Protein AF-A0A2N3DF83-F1 (afdb_monomer)

Sequence (96 aa):
MGSGQNIPIAGILLAAATFVAMLLTGVDPVIALAVAAVWVGSLLVAGGRPPEPPKAKVKPSVTIDSIRDLIENSSTPLLITERSTIAIANRAARKL

Structure (mmCIF, N/CA/C/O backbone):
data_AF-A0A2N3DF83-F1
#
_entry.id   AF-A0A2N3DF83-F1
#
loop_
_atom_site.group_PDB
_atom_site.id
_atom_site.type_symbol
_atom_site.label_atom_id
_atom_site.label_alt_id
_atom_site.label_comp_id
_atom_site.label_asym_id
_atom_site.label_entity_id
_atom_site.label_seq_id
_atom_site.pdbx_PDB_ins_code
_atom_site.Cartn_x
_atom_site.Cartn_y
_atom_site.Cartn_z
_atom_site.occupancy
_atom_site.B_iso_or_equiv
_atom_site.auth_seq_id
_atom_site.auth_comp_id
_atom_site.auth_asym_id
_atom_site.auth_atom_id
_atom_site.pdbx_PDB_model_num
ATOM 1 N N . MET A 1 1 ? 20.395 2.828 -0.909 1.00 40.00 1 MET A N 1
ATOM 2 C CA . MET A 1 1 ? 19.555 2.872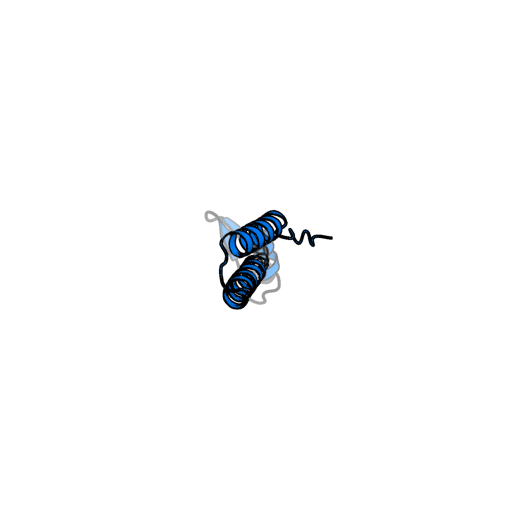 0.307 1.00 40.00 1 MET A CA 1
ATOM 3 C C . MET A 1 1 ? 18.255 3.569 -0.042 1.00 40.00 1 MET A C 1
ATOM 5 O O . MET A 1 1 ? 18.241 4.782 -0.155 1.00 40.00 1 MET A O 1
ATOM 9 N N . GLY A 1 2 ? 17.204 2.807 -0.331 1.00 46.91 2 GLY A N 1
ATOM 10 C CA . GLY A 1 2 ? 15.929 3.341 -0.813 1.00 46.91 2 GLY A CA 1
ATOM 11 C C . GLY A 1 2 ? 14.775 2.533 -0.244 1.00 46.91 2 GLY A C 1
ATOM 12 O O . GLY A 1 2 ? 14.037 1.903 -0.981 1.00 46.91 2 GLY A O 1
ATOM 13 N N . SER A 1 3 ? 14.667 2.494 1.079 1.00 49.06 3 SER A N 1
ATOM 14 C CA . SER A 1 3 ? 13.536 1.895 1.789 1.00 49.06 3 SER A CA 1
ATOM 15 C C . SER A 1 3 ? 12.852 2.985 2.604 1.00 49.06 3 SER A C 1
ATOM 17 O O . SER A 1 3 ? 12.789 2.938 3.828 1.00 49.06 3 SER A O 1
ATOM 19 N N . GLY A 1 4 ? 12.372 4.015 1.905 1.00 49.81 4 GLY A N 1
ATOM 20 C CA . GLY A 1 4 ? 11.382 4.939 2.445 1.00 49.81 4 GLY A CA 1
ATOM 21 C C . GLY A 1 4 ? 10.042 4.221 2.497 1.00 49.81 4 GLY A C 1
ATOM 22 O O . GLY A 1 4 ? 9.156 4.486 1.683 1.00 49.81 4 GLY A O 1
ATOM 23 N N . GLN A 1 5 ? 9.928 3.241 3.394 1.00 58.62 5 GLN A N 1
ATOM 24 C CA . GLN A 1 5 ? 8.648 2.678 3.781 1.00 58.62 5 GLN A CA 1
ATOM 25 C C . GLN A 1 5 ? 7.923 3.831 4.470 1.00 58.62 5 GLN A C 1
ATOM 27 O O . GLN A 1 5 ? 8.180 4.124 5.635 1.00 58.62 5 GLN A O 1
ATOM 32 N N . ASN A 1 6 ? 7.116 4.577 3.711 1.00 60.25 6 ASN A N 1
ATOM 33 C CA . ASN A 1 6 ? 6.255 5.610 4.268 1.00 60.25 6 ASN A CA 1
ATOM 34 C C . ASN A 1 6 ? 5.254 4.881 5.156 1.00 60.25 6 ASN A C 1
ATOM 36 O O . ASN A 1 6 ? 4.207 4.442 4.683 1.00 60.25 6 ASN A O 1
ATOM 40 N N . ILE A 1 7 ? 5.616 4.691 6.424 1.00 63.94 7 ILE A N 1
ATOM 41 C CA . ILE A 1 7 ? 4.699 4.196 7.439 1.00 63.94 7 ILE A CA 1
ATOM 42 C C . ILE A 1 7 ? 3.482 5.125 7.360 1.00 63.94 7 ILE A C 1
ATOM 44 O O . ILE A 1 7 ? 3.664 6.345 7.429 1.00 63.94 7 ILE A O 1
ATOM 48 N N . PRO A 1 8 ? 2.262 4.601 7.146 1.00 69.56 8 PRO A N 1
ATOM 49 C CA . PRO A 1 8 ? 1.074 5.424 6.962 1.00 69.56 8 PRO A CA 1
ATOM 50 C C . PRO A 1 8 ? 0.628 6.001 8.314 1.00 69.56 8 PRO A C 1
ATOM 52 O O . PRO A 1 8 ? -0.411 5.632 8.852 1.00 69.56 8 PRO A O 1
ATOM 55 N N . ILE A 1 9 ? 1.425 6.922 8.867 1.00 77.19 9 ILE A N 1
ATOM 56 C CA . ILE A 1 9 ? 1.234 7.563 10.177 1.00 77.19 9 ILE A CA 1
ATOM 57 C C . ILE A 1 9 ? -0.149 8.216 10.252 1.00 77.19 9 ILE A C 1
ATOM 59 O O . ILE A 1 9 ? -0.851 8.064 11.248 1.00 77.19 9 ILE A O 1
ATOM 63 N N . ALA A 1 10 ? -0.577 8.870 9.168 1.00 75.62 10 ALA A N 1
ATOM 64 C CA . ALA A 1 10 ? -1.912 9.453 9.061 1.00 75.62 10 ALA A CA 1
ATOM 65 C C . ALA A 1 10 ? -3.027 8.394 9.164 1.00 75.62 10 ALA A C 1
ATOM 67 O O . ALA A 1 10 ? -4.025 8.620 9.841 1.00 75.62 10 ALA A O 1
ATOM 68 N N . GLY A 1 11 ? -2.839 7.222 8.548 1.00 77.62 11 GLY A N 1
ATOM 69 C CA . GLY A 1 11 ? -3.796 6.115 8.625 1.00 77.62 11 GLY A CA 1
ATOM 70 C C . GLY A 1 11 ? -3.878 5.504 10.025 1.00 77.62 11 GLY A C 1
ATOM 71 O O . GL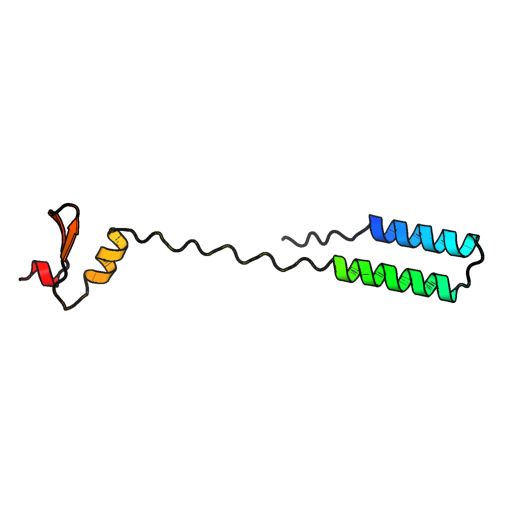Y A 1 11 ? -4.969 5.203 10.497 1.00 77.62 11 GLY A O 1
ATOM 72 N N . ILE A 1 12 ? -2.742 5.388 10.717 1.00 76.69 12 ILE A N 1
ATOM 73 C CA . ILE A 1 12 ? -2.679 4.873 12.094 1.00 76.69 12 ILE A CA 1
ATOM 74 C C . ILE A 1 12 ? -3.349 5.846 13.076 1.00 76.69 12 ILE A C 1
ATOM 76 O O . ILE A 1 12 ? -4.132 5.418 13.923 1.00 76.69 12 ILE A O 1
ATOM 80 N N . LEU A 1 13 ? -3.097 7.154 12.945 1.00 85.38 13 LEU A N 1
ATOM 81 C CA . LEU A 1 13 ? -3.754 8.184 13.760 1.00 85.38 13 LEU A CA 1
ATOM 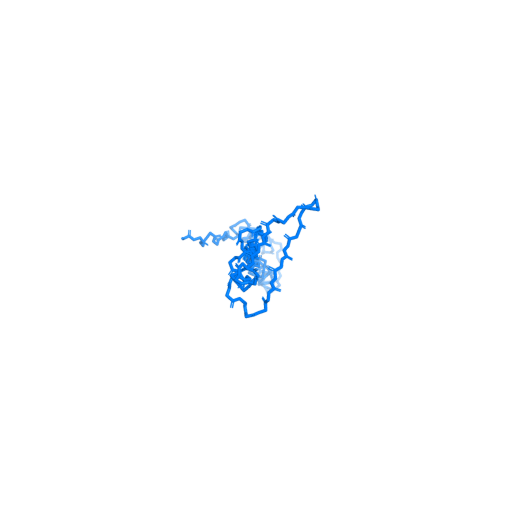82 C C . LEU A 1 13 ? -5.275 8.175 13.573 1.00 85.38 13 LEU A C 1
ATOM 84 O O . LEU A 1 13 ? -6.018 8.261 14.550 1.00 85.38 13 LEU A O 1
ATOM 88 N N . LEU A 1 14 ? -5.736 8.034 12.330 1.00 82.19 14 LEU A N 1
ATOM 89 C CA . LEU A 1 14 ? -7.159 7.989 12.012 1.00 82.19 14 LEU A CA 1
ATOM 90 C C . LEU A 1 14 ? -7.825 6.721 12.576 1.00 82.19 14 LEU A C 1
ATOM 92 O O . LEU A 1 14 ? -8.910 6.805 13.153 1.00 82.19 14 LEU A O 1
ATOM 96 N N . ALA A 1 15 ? -7.147 5.570 12.506 1.00 81.81 15 ALA A N 1
ATOM 97 C CA . ALA A 1 15 ? -7.618 4.335 13.129 1.00 81.81 15 ALA A CA 1
ATOM 98 C C . ALA A 1 15 ? -7.759 4.478 14.655 1.00 81.81 15 ALA A C 1
ATOM 100 O O . ALA A 1 15 ? -8.792 4.106 15.214 1.00 81.81 15 ALA A O 1
ATOM 101 N N . ALA A 1 16 ? -6.772 5.086 15.324 1.00 84.38 16 ALA A N 1
ATOM 102 C CA . ALA A 1 16 ? -6.825 5.335 16.764 1.00 84.38 16 ALA A CA 1
ATOM 103 C C . ALA A 1 16 ? -7.976 6.281 17.149 1.00 84.38 16 ALA A C 1
ATOM 105 O O . ALA A 1 16 ? -8.741 5.981 18.065 1.00 84.38 16 ALA A O 1
ATOM 106 N N . ALA A 1 17 ? -8.146 7.389 16.420 1.00 88.44 17 ALA A N 1
ATOM 107 C CA . ALA A 1 17 ? -9.222 8.349 16.667 1.00 88.44 17 ALA A CA 1
ATOM 108 C C . ALA A 1 17 ? -10.611 7.707 16.529 1.00 88.44 17 ALA A C 1
ATOM 110 O O . ALA A 1 17 ? -11.499 7.934 17.351 1.00 88.44 17 ALA A O 1
ATOM 111 N N . THR A 1 18 ? -10.790 6.862 15.517 1.00 87.00 18 THR A N 1
ATOM 112 C CA . THR A 1 18 ? -12.081 6.219 15.256 1.00 87.00 18 THR A CA 1
ATOM 113 C C . THR A 1 18 ? -12.390 5.131 16.276 1.00 87.00 18 THR A C 1
ATOM 115 O O . THR A 1 18 ? -13.528 5.028 16.721 1.00 87.00 18 THR A O 1
ATOM 118 N N . PHE A 1 19 ? -11.384 4.369 16.717 1.00 84.50 19 PHE A N 1
ATOM 119 C CA . PHE A 1 19 ? -11.552 3.404 17.802 1.00 84.50 19 PHE A CA 1
ATOM 120 C C . PHE A 1 19 ? -12.013 4.092 19.097 1.00 84.50 19 PHE A C 1
ATOM 122 O O . PHE A 1 19 ? -12.979 3.656 19.720 1.00 84.50 19 PHE A O 1
ATOM 129 N N . VAL A 1 20 ? -11.395 5.223 19.458 1.00 88.94 20 VAL A N 1
ATOM 130 C CA . VAL A 1 20 ? -11.813 6.026 20.620 1.00 88.94 20 VAL A CA 1
ATOM 131 C C . VAL A 1 20 ? -13.242 6.554 20.451 1.00 88.94 20 VAL A C 1
ATOM 133 O O . VAL A 1 20 ? -14.040 6.454 21.381 1.00 88.94 20 VAL A O 1
ATOM 136 N N . ALA A 1 21 ? -13.605 7.058 19.269 1.00 88.25 21 ALA A N 1
ATOM 137 C CA . ALA A 1 21 ? -14.962 7.530 18.991 1.00 88.25 21 ALA A CA 1
ATOM 138 C C . ALA A 1 21 ? -16.019 6.412 19.103 1.00 88.25 21 ALA A C 1
ATOM 140 O O . ALA A 1 21 ? -17.108 6.643 19.633 1.00 88.25 21 ALA A O 1
ATOM 141 N N . MET A 1 22 ? -15.701 5.191 18.658 1.00 87.44 22 MET A N 1
ATOM 142 C CA . MET A 1 22 ? -16.589 4.029 18.794 1.00 87.44 22 MET A CA 1
ATOM 143 C C . MET A 1 22 ? -16.807 3.641 20.261 1.00 87.44 22 MET A C 1
ATOM 145 O O . MET A 1 22 ? -17.936 3.379 20.668 1.00 87.44 22 MET A O 1
ATOM 149 N N . LEU A 1 23 ? -15.756 3.681 21.084 1.00 87.12 23 LEU A N 1
ATOM 150 C CA . LEU A 1 23 ? -15.893 3.421 22.518 1.00 87.12 23 LEU A CA 1
ATOM 151 C C . LEU A 1 23 ? -16.741 4.492 23.221 1.00 87.12 23 LEU A C 1
ATOM 153 O O . LEU A 1 23 ? -17.603 4.158 24.029 1.00 87.12 23 LEU A O 1
ATOM 157 N N . LEU A 1 24 ? -16.546 5.773 22.886 1.00 90.44 24 LEU A N 1
ATOM 158 C CA . LEU A 1 24 ? -17.319 6.883 23.464 1.00 90.44 24 LEU A CA 1
ATOM 159 C C . LEU A 1 24 ? -18.805 6.850 23.081 1.00 90.44 24 LEU A C 1
ATOM 161 O O . LEU A 1 24 ? -19.642 7.354 23.824 1.00 90.44 24 LEU A O 1
ATOM 165 N N . THR A 1 25 ? -19.138 6.260 21.933 1.00 89.69 25 THR A N 1
ATOM 166 C CA . THR A 1 25 ? -20.524 6.101 21.467 1.00 89.69 25 THR A CA 1
ATOM 167 C C . THR A 1 25 ? -21.206 4.848 22.024 1.00 89.69 25 THR A C 1
ATOM 169 O O . THR A 1 25 ? -22.384 4.630 21.751 1.00 89.69 25 THR A O 1
ATOM 172 N N . GLY A 1 26 ? -20.502 4.045 22.833 1.00 88.94 26 GLY A N 1
ATOM 173 C CA . GLY A 1 26 ? -21.040 2.825 23.437 1.00 88.94 26 GLY A CA 1
ATOM 174 C C . GLY A 1 26 ? -21.180 1.663 22.453 1.00 88.94 26 GLY A C 1
ATOM 175 O O . GLY A 1 26 ? -21.941 0.733 22.715 1.00 88.94 26 GLY A O 1
ATOM 176 N N . VAL A 1 27 ? -20.473 1.712 21.317 1.00 88.38 27 VAL A N 1
ATOM 177 C CA . VAL A 1 27 ? -20.415 0.594 20.369 1.00 88.38 27 VAL A CA 1
ATOM 178 C C . VAL A 1 27 ? -19.779 -0.607 21.058 1.00 88.38 27 VAL A C 1
ATOM 180 O O . VAL A 1 27 ? -18.818 -0.467 21.818 1.00 88.38 27 VAL A O 1
ATOM 183 N N . ASP A 1 28 ? -20.311 -1.793 20.768 1.00 89.12 28 ASP A N 1
ATOM 184 C CA . ASP A 1 28 ? -19.785 -3.041 21.303 1.00 89.12 28 ASP A CA 1
ATOM 185 C C . ASP A 1 28 ? -18.264 -3.160 21.035 1.00 89.12 28 ASP A C 1
ATOM 187 O O . ASP A 1 28 ? -17.820 -2.978 19.891 1.00 89.12 28 ASP A O 1
ATOM 191 N N . PRO A 1 29 ? -17.444 -3.468 22.060 1.00 85.31 29 PRO A N 1
ATOM 192 C CA . PRO A 1 29 ? -15.992 -3.533 21.920 1.00 85.31 29 PRO A CA 1
ATOM 193 C C . PRO A 1 29 ? -15.518 -4.512 20.843 1.00 85.31 29 PRO A C 1
ATOM 195 O O . PRO A 1 29 ? -14.494 -4.266 20.208 1.00 85.31 29 PRO A O 1
ATOM 198 N N . VAL A 1 30 ? -16.257 -5.599 20.600 1.00 89.81 30 VAL A N 1
ATOM 199 C CA . VAL A 1 30 ? -15.941 -6.587 19.561 1.00 89.81 30 VAL A CA 1
ATOM 200 C C . VAL A 1 30 ? -16.075 -5.959 18.177 1.00 89.81 30 VAL A C 1
ATOM 202 O O . VAL A 1 30 ? -15.209 -6.158 17.323 1.00 89.81 30 VAL A O 1
ATOM 205 N N . ILE A 1 31 ? -17.111 -5.144 17.962 1.00 86.94 31 ILE A N 1
ATOM 206 C CA . ILE A 1 31 ? -17.319 -4.416 16.702 1.00 86.94 31 ILE A CA 1
ATOM 207 C C . ILE A 1 31 ? -16.202 -3.390 16.495 1.00 86.94 31 ILE A C 1
ATOM 209 O O . ILE A 1 31 ? -15.625 -3.319 15.408 1.00 86.94 31 ILE A O 1
ATOM 213 N N . ALA A 1 32 ? -15.848 -2.632 17.535 1.00 86.69 32 ALA A N 1
ATOM 214 C CA . ALA A 1 32 ? -14.767 -1.649 17.459 1.00 86.69 32 ALA A CA 1
ATOM 215 C C . ALA A 1 32 ? -13.417 -2.302 17.101 1.00 86.69 32 ALA A C 1
ATOM 217 O O . ALA A 1 32 ? -12.664 -1.783 16.273 1.00 86.69 32 ALA A O 1
ATOM 218 N N . LEU A 1 33 ? -13.130 -3.475 17.675 1.00 86.06 33 LEU A N 1
ATOM 219 C CA . LEU A 1 33 ? -11.912 -4.241 17.403 1.00 86.06 33 LEU A CA 1
ATOM 220 C C . LEU A 1 33 ? -11.907 -4.809 15.974 1.00 86.06 33 LEU A C 1
ATOM 222 O O . LEU A 1 33 ? -10.889 -4.731 15.286 1.00 86.06 33 LEU A O 1
ATOM 226 N N . ALA A 1 34 ? -13.049 -5.308 15.490 1.00 88.62 34 ALA A N 1
ATOM 227 C CA . ALA A 1 34 ? -13.193 -5.782 14.114 1.00 88.62 34 ALA A CA 1
ATOM 228 C C . ALA A 1 34 ? -12.927 -4.664 13.092 1.00 88.62 34 ALA A C 1
ATOM 230 O O . ALA A 1 34 ? -12.179 -4.866 12.133 1.00 88.62 34 ALA A O 1
ATOM 231 N N . VAL A 1 35 ? -13.472 -3.466 13.321 1.00 88.44 35 VAL A N 1
ATOM 232 C CA . VAL A 1 35 ? -13.227 -2.298 12.460 1.00 88.44 35 VAL A CA 1
ATOM 233 C C . VAL A 1 35 ? -11.752 -1.896 12.477 1.00 88.44 35 VAL A C 1
ATOM 235 O O . VAL A 1 35 ? -11.167 -1.686 11.413 1.00 88.44 35 VAL A O 1
ATOM 238 N N . ALA A 1 36 ? -11.120 -1.854 13.654 1.00 83.81 36 ALA A N 1
ATOM 239 C CA . ALA A 1 36 ? -9.691 -1.565 13.769 1.00 83.81 36 ALA A CA 1
ATOM 240 C C . ALA A 1 36 ? -8.835 -2.586 12.995 1.00 83.81 36 ALA A C 1
ATOM 242 O O . ALA A 1 36 ? -7.919 -2.198 12.267 1.00 83.81 36 ALA A O 1
ATOM 243 N N . ALA A 1 37 ? -9.163 -3.878 13.087 1.00 86.31 37 ALA A N 1
ATOM 244 C CA . ALA A 1 37 ? -8.456 -4.942 12.378 1.00 86.31 37 ALA A CA 1
ATOM 245 C C . ALA A 1 37 ? -8.586 -4.819 10.850 1.00 86.31 37 ALA A C 1
ATOM 247 O O . ALA A 1 37 ? -7.578 -4.884 10.142 1.00 86.31 37 ALA A O 1
ATOM 248 N N . VAL A 1 38 ? -9.801 -4.588 10.335 1.00 88.69 38 VAL A N 1
ATOM 249 C CA . VAL A 1 38 ? -10.049 -4.379 8.894 1.00 88.69 38 VAL A CA 1
ATOM 250 C C . VAL A 1 38 ? -9.276 -3.169 8.379 1.00 88.69 38 VAL A C 1
ATOM 252 O O . VAL A 1 38 ? -8.697 -3.203 7.290 1.00 88.69 38 VAL A O 1
ATOM 255 N N . TRP A 1 39 ? -9.225 -2.102 9.170 1.00 88.12 39 TRP A N 1
ATOM 256 C CA . TRP A 1 39 ? -8.537 -0.883 8.783 1.00 88.12 39 TRP A CA 1
ATOM 257 C C . TRP A 1 39 ? -7.023 -1.057 8.727 1.00 88.12 39 TRP A C 1
ATOM 259 O O . TRP A 1 39 ? -6.405 -0.736 7.710 1.00 88.12 39 TRP A O 1
ATOM 269 N N . VAL A 1 40 ? -6.424 -1.617 9.782 1.00 82.44 40 VAL A N 1
ATOM 270 C CA . VAL A 1 40 ? -4.988 -1.919 9.807 1.00 82.44 40 VAL A CA 1
ATOM 271 C C . VAL A 1 40 ? -4.637 -2.865 8.658 1.00 82.44 40 VAL A C 1
ATOM 273 O O . VAL A 1 40 ? -3.689 -2.597 7.922 1.00 82.44 40 VAL A O 1
ATOM 276 N N . GLY A 1 41 ? -5.441 -3.908 8.431 1.00 82.75 41 GLY A N 1
ATOM 277 C CA . GLY A 1 41 ? -5.272 -4.822 7.300 1.00 82.75 41 GLY A CA 1
ATOM 278 C C . GLY A 1 41 ? -5.299 -4.106 5.946 1.00 82.75 41 GLY A C 1
ATOM 279 O O . GLY A 1 41 ? -4.417 -4.323 5.117 1.00 82.75 41 GLY A O 1
ATOM 280 N N . SER A 1 42 ? -6.243 -3.186 5.743 1.00 81.88 42 SER A N 1
ATOM 281 C CA . SER A 1 42 ? -6.351 -2.405 4.501 1.00 81.88 42 SER A CA 1
ATOM 282 C C . SER A 1 42 ? -5.131 -1.508 4.271 1.00 81.88 42 SER A C 1
ATOM 284 O O . SER A 1 42 ? -4.627 -1.420 3.152 1.00 81.88 42 SER A O 1
ATOM 286 N N . LEU A 1 43 ? -4.614 -0.875 5.331 1.00 81.88 43 LEU A N 1
ATOM 287 C CA . LEU A 1 43 ? -3.406 -0.046 5.260 1.00 81.88 43 LEU A CA 1
ATOM 288 C C . LEU A 1 43 ? -2.158 -0.871 4.925 1.00 81.88 43 LEU A C 1
ATOM 290 O O . LEU A 1 43 ? -1.317 -0.415 4.149 1.00 81.88 43 LEU A O 1
ATOM 294 N N . LEU A 1 44 ? -2.043 -2.084 5.474 1.00 77.44 44 LEU A N 1
ATOM 295 C CA . LEU A 1 44 ? -0.939 -2.997 5.168 1.00 77.44 44 LEU A CA 1
ATOM 296 C C . LEU A 1 44 ? -0.964 -3.444 3.703 1.00 77.44 44 LEU A C 1
ATOM 298 O O . LEU A 1 44 ? 0.082 -3.459 3.057 1.00 77.44 44 LEU A O 1
ATOM 302 N N . VAL A 1 45 ? -2.149 -3.740 3.159 1.00 79.38 45 VAL A N 1
ATOM 303 C CA . VAL A 1 45 ? -2.319 -4.087 1.738 1.00 79.38 45 VAL A CA 1
ATOM 304 C C . VAL A 1 45 ? -1.963 -2.899 0.839 1.00 79.38 45 VAL A C 1
ATOM 306 O O . VAL A 1 45 ? -1.216 -3.057 -0.125 1.00 79.38 45 VAL A O 1
ATOM 309 N N . ALA A 1 46 ? -2.432 -1.694 1.174 1.00 77.62 46 ALA A N 1
ATOM 310 C CA . ALA A 1 46 ? -2.157 -0.482 0.399 1.00 77.62 46 ALA A CA 1
ATOM 311 C C . ALA A 1 46 ? -0.674 -0.057 0.419 1.00 77.62 46 ALA A C 1
ATOM 313 O O . ALA A 1 46 ? -0.204 0.593 -0.514 1.00 77.62 46 ALA A O 1
ATOM 314 N N . GLY A 1 47 ? 0.075 -0.416 1.468 1.00 71.94 47 GLY A N 1
ATOM 315 C CA . GLY A 1 47 ? 1.505 -0.118 1.596 1.00 71.94 47 GLY A CA 1
ATOM 316 C C . GLY A 1 47 ? 2.414 -0.913 0.649 1.00 71.94 47 GLY A C 1
ATOM 317 O O . GLY A 1 47 ? 3.578 -0.545 0.470 1.00 71.94 47 GLY A O 1
ATOM 318 N N . GLY A 1 48 ? 1.907 -1.978 0.021 1.00 71.25 48 GLY A N 1
ATOM 319 C CA . GLY A 1 48 ? 2.633 -2.745 -0.986 1.00 71.25 48 GLY A CA 1
ATOM 320 C C . GLY A 1 48 ? 2.805 -1.941 -2.272 1.00 71.25 48 GLY A C 1
ATOM 321 O O . GLY A 1 48 ? 1.934 -1.950 -3.138 1.00 71.25 48 GLY A O 1
ATOM 322 N N . ARG A 1 49 ? 3.932 -1.238 -2.427 1.00 67.19 49 ARG A N 1
ATOM 323 C CA . ARG A 1 49 ? 4.264 -0.606 -3.710 1.00 67.19 49 ARG A CA 1
ATOM 324 C C . ARG A 1 49 ? 4.594 -1.694 -4.737 1.00 67.19 49 ARG A C 1
ATOM 326 O O . ARG A 1 49 ? 5.420 -2.558 -4.430 1.00 67.19 49 ARG A O 1
ATOM 333 N N . PRO A 1 50 ? 4.002 -1.653 -5.946 1.00 70.88 50 PRO A N 1
ATOM 334 C CA . PRO A 1 50 ? 4.442 -2.501 -7.043 1.00 70.88 50 PRO A CA 1
ATOM 335 C C . PRO A 1 50 ? 5.952 -2.321 -7.247 1.00 70.88 50 PRO A C 1
ATOM 337 O O . PRO A 1 50 ? 6.429 -1.183 -7.149 1.00 70.88 50 PRO A O 1
ATOM 340 N N . PRO A 1 51 ? 6.714 -3.402 -7.496 1.00 71.69 51 PRO A N 1
ATOM 341 C CA . PRO A 1 51 ? 8.135 -3.282 -7.790 1.00 71.69 51 PRO A CA 1
ATOM 342 C C . PRO A 1 51 ? 8.315 -2.302 -8.948 1.00 71.69 51 PRO A C 1
ATOM 344 O O . PRO A 1 51 ? 7.559 -2.352 -9.923 1.00 71.69 51 PRO A O 1
ATOM 347 N N . GLU A 1 52 ? 9.279 -1.386 -8.817 1.00 72.19 52 GLU A N 1
ATOM 348 C CA . GLU A 1 52 ? 9.548 -0.395 -9.857 1.00 72.19 52 GLU A CA 1
ATOM 349 C C . GLU A 1 52 ? 9.722 -1.120 -11.198 1.00 72.19 52 GLU A C 1
ATOM 351 O O . GLU A 1 52 ? 10.503 -2.080 -11.270 1.00 72.19 52 GLU A O 1
ATOM 356 N N . PRO A 1 53 ? 8.979 -0.720 -12.250 1.00 74.12 53 PRO A N 1
ATOM 357 C CA . PRO A 1 53 ? 9.082 -1.378 -13.537 1.00 74.12 53 PRO A CA 1
ATOM 358 C C . PRO A 1 53 ? 10.548 -1.332 -13.977 1.00 74.12 53 PRO A C 1
ATOM 360 O O . PRO A 1 53 ? 11.169 -0.263 -13.908 1.00 74.12 53 PRO A O 1
ATOM 363 N N . PRO A 1 54 ? 11.132 -2.475 -14.383 1.00 73.75 54 PRO A N 1
ATOM 364 C CA . PRO A 1 54 ? 12.532 -2.524 -14.753 1.00 73.75 54 PRO A CA 1
ATOM 365 C C . PRO A 1 54 ? 12.790 -1.452 -15.806 1.00 73.75 54 PRO A C 1
ATOM 367 O O . PRO A 1 54 ? 12.097 -1.407 -16.826 1.00 73.75 54 PRO A O 1
ATOM 370 N N . LYS A 1 55 ? 13.759 -0.565 -15.533 1.00 69.12 55 LYS A N 1
ATOM 371 C CA . LYS A 1 55 ? 14.164 0.496 -16.463 1.00 69.12 55 LYS A CA 1
ATOM 372 C C . L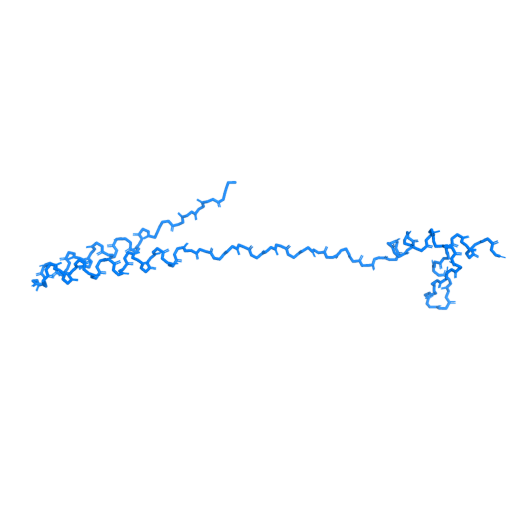YS A 1 55 ? 14.318 -0.137 -17.840 1.00 69.12 55 LYS A C 1
ATOM 374 O O . LYS A 1 55 ? 15.106 -1.074 -17.987 1.00 69.12 55 LYS A O 1
ATOM 379 N N . ALA A 1 56 ? 13.538 0.335 -18.813 1.00 68.62 56 ALA A N 1
ATOM 380 C CA . ALA A 1 56 ? 13.597 -0.180 -20.170 1.00 68.62 56 ALA A CA 1
ATOM 381 C C . ALA A 1 56 ? 15.063 -0.156 -20.610 1.00 68.62 56 ALA A C 1
ATOM 383 O O . ALA A 1 56 ? 15.683 0.909 -20.652 1.00 68.62 56 ALA A O 1
ATOM 384 N N . LYS A 1 57 ? 15.644 -1.335 -20.865 1.00 63.84 57 LYS A N 1
ATOM 385 C CA . LYS A 1 57 ? 16.968 -1.419 -21.474 1.00 63.84 57 LYS A CA 1
ATOM 386 C C . LYS A 1 57 ? 16.832 -0.708 -22.810 1.00 63.84 57 LYS A C 1
ATOM 388 O O . LYS A 1 57 ? 16.169 -1.224 -23.707 1.00 63.84 57 LYS A O 1
ATOM 393 N N . VAL A 1 58 ? 17.395 0.493 -22.906 1.00 62.56 58 VAL A N 1
ATOM 394 C CA . VAL A 1 58 ? 17.524 1.214 -24.167 1.00 62.56 58 VAL A CA 1
ATOM 395 C C . VAL A 1 58 ? 18.257 0.249 -25.090 1.00 62.56 58 VAL A C 1
ATOM 397 O O . VAL A 1 58 ? 19.433 -0.041 -24.870 1.00 62.56 58 VAL A O 1
ATOM 400 N N . LYS A 1 59 ? 17.539 -0.355 -26.047 1.00 60.91 59 LYS A N 1
ATOM 401 C CA . LYS A 1 59 ? 18.187 -1.117 -27.114 1.00 60.91 59 LYS A CA 1
ATOM 402 C C . LYS A 1 59 ? 19.200 -0.151 -27.727 1.00 60.91 59 LYS A C 1
ATOM 404 O O . LYS A 1 59 ? 18.784 0.965 -28.051 1.00 60.91 59 LYS A O 1
ATOM 409 N N . PRO A 1 60 ? 20.486 -0.525 -27.849 1.00 60.09 60 PRO A N 1
ATOM 410 C CA . PRO A 1 60 ? 21.428 0.281 -28.605 1.00 60.09 60 PRO A CA 1
ATOM 411 C C . PRO A 1 60 ? 20.761 0.602 -29.938 1.00 60.09 60 PRO A C 1
ATOM 413 O O . PRO A 1 60 ? 20.246 -0.308 -30.598 1.00 60.09 60 PRO A O 1
ATOM 416 N N . SER A 1 61 ? 20.657 1.887 -30.272 1.00 61.12 61 SER A N 1
ATOM 417 C CA . SER A 1 61 ? 20.195 2.286 -31.594 1.00 61.12 61 SER A CA 1
ATOM 418 C C . SER A 1 61 ? 21.039 1.516 -32.598 1.00 61.12 61 SER A C 1
ATOM 420 O O . SER A 1 61 ? 22.262 1.485 -32.463 1.00 61.12 61 SER A O 1
ATOM 422 N N . VAL A 1 62 ? 20.395 0.829 -33.539 1.00 63.19 62 VAL A N 1
ATOM 423 C CA . VAL A 1 62 ? 21.110 0.120 -34.596 1.00 63.19 62 VAL A CA 1
ATOM 424 C C . VAL A 1 62 ? 21.826 1.182 -35.426 1.00 63.19 62 VAL A C 1
ATOM 426 O O . VAL A 1 62 ? 21.224 1.825 -36.280 1.00 63.19 62 VAL A O 1
ATOM 429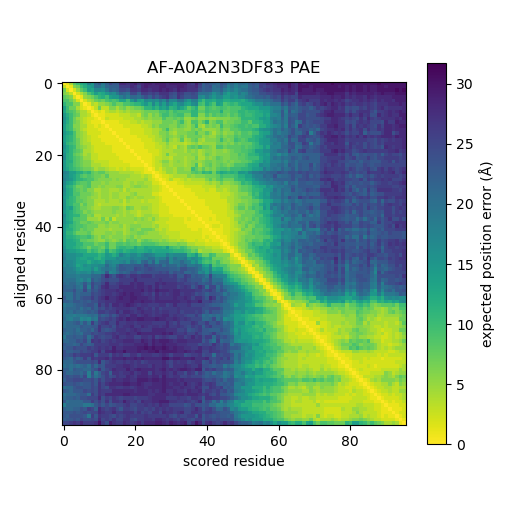 N N . THR A 1 63 ? 23.093 1.418 -35.106 1.00 73.25 63 THR A N 1
ATOM 430 C CA . THR A 1 63 ? 23.957 2.356 -35.816 1.00 73.25 63 THR A CA 1
ATOM 431 C C . THR A 1 63 ? 24.639 1.613 -36.962 1.00 73.25 63 THR A C 1
ATOM 433 O O . THR A 1 63 ? 24.914 0.414 -36.863 1.00 73.25 63 THR A O 1
ATOM 436 N N . ILE A 1 64 ? 24.929 2.334 -38.045 1.00 70.81 64 ILE A N 1
ATOM 437 C CA . ILE A 1 64 ? 25.701 1.858 -39.205 1.00 70.81 64 ILE A CA 1
ATOM 438 C C . ILE A 1 64 ? 26.978 1.116 -38.757 1.00 70.81 64 ILE A C 1
ATOM 440 O O . ILE A 1 64 ? 27.269 0.039 -39.273 1.00 70.81 64 ILE A O 1
ATOM 444 N N . ASP A 1 65 ? 27.680 1.622 -37.737 1.00 74.38 65 ASP A N 1
ATOM 445 C CA . ASP A 1 65 ? 28.892 0.999 -37.184 1.00 74.38 65 ASP A CA 1
ATOM 446 C C . ASP A 1 65 ? 28.636 -0.387 -36.577 1.00 74.38 65 ASP A C 1
ATOM 448 O O . ASP A 1 65 ? 29.386 -1.325 -36.833 1.00 74.38 65 ASP A O 1
ATOM 452 N N . SER A 1 66 ? 27.529 -0.563 -35.847 1.00 76.56 66 SER A N 1
ATOM 453 C CA . SER A 1 66 ? 27.167 -1.871 -35.293 1.00 76.56 66 SER A CA 1
ATOM 454 C C . SER A 1 66 ? 26.882 -2.877 -36.407 1.00 76.56 66 SER A C 1
ATOM 456 O O . SER A 1 66 ? 27.338 -4.014 -36.343 1.00 76.56 66 SER A O 1
ATOM 458 N N . ILE A 1 67 ? 26.170 -2.462 -37.461 1.00 80.75 67 ILE A N 1
ATOM 459 C CA . ILE A 1 67 ? 25.906 -3.329 -38.618 1.00 80.75 67 ILE A CA 1
ATOM 460 C C . ILE A 1 67 ? 27.218 -3.718 -39.310 1.00 80.75 67 ILE A C 1
ATOM 462 O O . ILE A 1 67 ? 27.389 -4.882 -39.671 1.00 80.75 67 ILE A O 1
ATOM 466 N N . ARG A 1 68 ? 28.154 -2.773 -39.466 1.00 80.62 68 ARG A N 1
ATOM 467 C CA . ARG A 1 68 ? 29.478 -3.028 -40.047 1.00 80.62 68 ARG A CA 1
ATOM 468 C C . ARG A 1 68 ? 30.240 -4.101 -39.273 1.00 80.62 68 ARG A C 1
ATOM 470 O O . ARG A 1 68 ? 30.739 -5.037 -39.897 1.00 80.62 68 ARG A O 1
ATOM 477 N N . ASP A 1 69 ? 30.294 -3.991 -37.950 1.00 81.19 69 ASP A N 1
ATOM 478 C CA . ASP A 1 69 ? 30.997 -4.955 -37.097 1.00 81.19 69 ASP A CA 1
ATOM 479 C C . ASP A 1 69 ? 30.388 -6.360 -37.196 1.00 81.19 69 ASP A C 1
ATOM 481 O O . ASP A 1 69 ? 31.112 -7.355 -37.254 1.00 81.19 69 ASP A O 1
ATOM 485 N N . LEU A 1 70 ? 29.057 -6.448 -37.297 1.00 81.81 70 LEU A N 1
ATOM 486 C CA . LEU A 1 70 ? 28.338 -7.707 -37.503 1.00 81.81 70 LEU A CA 1
ATOM 487 C C . LEU A 1 70 ? 28.692 -8.380 -38.841 1.00 81.81 70 LEU A C 1
ATOM 489 O O . LEU A 1 70 ? 28.872 -9.597 -38.885 1.00 81.81 70 LEU A O 1
ATOM 493 N N . ILE A 1 71 ? 28.786 -7.617 -39.935 1.00 83.38 71 ILE A N 1
ATOM 494 C CA . ILE A 1 71 ? 28.998 -8.192 -41.276 1.00 83.38 71 ILE A CA 1
ATOM 495 C C . ILE A 1 71 ? 30.473 -8.401 -41.641 1.00 83.38 71 ILE A C 1
ATOM 497 O O . ILE A 1 71 ? 30.762 -9.173 -42.558 1.00 83.38 71 ILE A O 1
ATOM 501 N N . GLU A 1 72 ? 31.412 -7.752 -40.943 1.00 84.38 72 GLU A N 1
ATOM 502 C CA . GLU A 1 72 ? 32.855 -7.782 -41.235 1.00 84.38 72 GLU A CA 1
ATOM 503 C C . GLU A 1 72 ? 33.450 -9.201 -41.186 1.00 84.38 72 GLU A C 1
ATOM 505 O O . GLU A 1 72 ? 34.333 -9.512 -41.989 1.00 84.38 72 GLU A O 1
ATOM 510 N N . ASN A 1 73 ? 32.942 -10.067 -40.297 1.00 81.56 73 ASN A N 1
ATOM 511 C CA . ASN A 1 73 ? 33.369 -11.467 -40.164 1.00 81.56 73 ASN A CA 1
ATOM 512 C C . ASN A 1 73 ? 32.481 -12.468 -40.934 1.00 81.56 73 ASN A C 1
ATOM 514 O O . ASN A 1 73 ? 32.655 -13.679 -40.799 1.00 81.56 73 ASN A O 1
ATOM 518 N N . SER A 1 74 ? 31.518 -11.995 -41.730 1.00 81.25 74 SER A N 1
ATOM 519 C CA . SER A 1 74 ? 30.724 -12.888 -42.577 1.00 81.25 74 SER A CA 1
ATOM 520 C C . SER A 1 74 ? 31.582 -13.465 -43.705 1.00 81.25 74 SER A C 1
ATOM 522 O O . SER A 1 74 ? 32.334 -12.743 -44.362 1.00 81.25 74 SER A O 1
ATOM 524 N N . SER A 1 75 ? 31.445 -14.769 -43.953 1.00 81.75 75 SER A N 1
ATOM 525 C CA . SER A 1 75 ? 32.091 -15.461 -45.075 1.00 81.75 75 SER A CA 1
ATOM 526 C C . SER A 1 75 ? 31.412 -15.178 -46.417 1.00 81.75 75 SER A C 1
ATOM 528 O O . SER A 1 75 ? 32.015 -15.400 -47.466 1.00 81.75 75 SER A O 1
ATOM 530 N N . THR A 1 76 ? 30.178 -14.668 -46.401 1.00 86.00 76 THR A N 1
ATOM 531 C CA . THR A 1 76 ? 29.468 -14.229 -47.604 1.00 86.00 76 THR A CA 1
ATOM 532 C C . THR A 1 76 ? 29.820 -12.776 -47.940 1.00 86.00 76 THR A C 1
ATOM 534 O O . THR A 1 76 ? 29.869 -11.940 -47.034 1.00 86.00 76 THR A O 1
ATOM 537 N N . PRO A 1 77 ? 30.065 -12.431 -49.216 1.00 86.19 77 PRO A N 1
ATOM 538 C CA . PRO A 1 77 ? 30.248 -11.045 -49.642 1.00 86.19 77 PRO A CA 1
ATOM 539 C C . PRO A 1 77 ? 28.973 -10.231 -49.405 1.00 86.19 77 PRO A C 1
ATOM 541 O O . PRO A 1 77 ? 27.916 -10.569 -49.936 1.00 86.19 77 PRO A O 1
ATOM 544 N N . LEU A 1 78 ? 29.069 -9.166 -48.607 1.00 88.25 78 LEU A N 1
ATOM 545 C CA . LEU A 1 78 ? 27.941 -8.299 -48.264 1.00 88.25 78 LEU A CA 1
ATOM 546 C C . LEU A 1 78 ? 28.285 -6.833 -48.5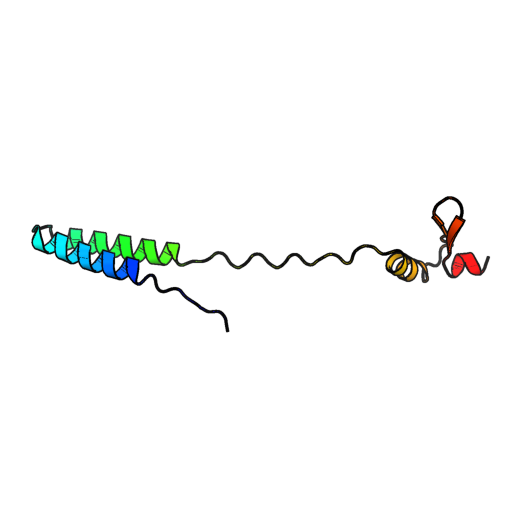31 1.00 88.25 78 LEU A C 1
ATOM 548 O O . LEU A 1 78 ? 29.343 -6.342 -48.125 1.00 88.25 78 LEU A O 1
ATOM 552 N N . LEU A 1 79 ? 27.350 -6.145 -49.187 1.00 88.56 79 LEU A N 1
ATOM 553 C CA . LEU A 1 79 ? 27.405 -4.727 -49.521 1.00 88.56 79 LE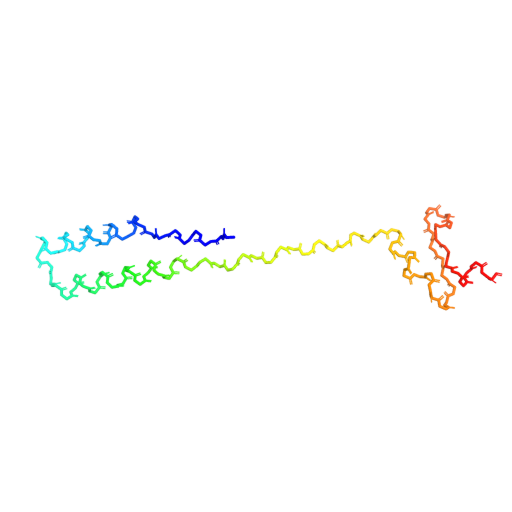U A CA 1
ATOM 554 C C . LEU A 1 79 ? 26.124 -4.050 -49.030 1.00 88.56 79 LEU A C 1
ATOM 556 O O . LEU A 1 79 ? 25.026 -4.558 -49.250 1.00 88.56 79 LEU A O 1
ATOM 560 N N . ILE A 1 80 ? 26.267 -2.894 -48.392 1.00 86.38 80 ILE A N 1
ATOM 561 C CA . ILE A 1 80 ? 25.154 -2.031 -47.996 1.00 86.38 80 ILE A CA 1
ATOM 562 C C . ILE A 1 80 ? 25.310 -0.720 -48.747 1.00 86.38 80 ILE A C 1
ATOM 564 O O . ILE A 1 80 ? 26.356 -0.073 -48.673 1.00 86.38 80 ILE A O 1
ATOM 568 N N . THR A 1 81 ? 24.267 -0.333 -49.473 1.00 86.94 81 THR A N 1
ATOM 569 C CA . THR A 1 81 ? 24.237 0.909 -50.243 1.00 86.94 81 THR A CA 1
ATOM 570 C C . THR A 1 81 ? 23.346 1.937 -49.569 1.00 86.94 81 THR A C 1
ATOM 572 O O . THR A 1 81 ? 22.210 1.629 -49.213 1.00 86.94 81 THR A O 1
ATOM 575 N N . GLU A 1 82 ? 23.820 3.172 -49.482 1.00 83.38 82 GLU A N 1
ATOM 576 C CA . GLU A 1 82 ? 23.020 4.326 -49.091 1.00 83.38 82 GLU A CA 1
ATOM 577 C C . GLU A 1 82 ? 23.014 5.324 -50.250 1.00 83.38 82 GLU A C 1
ATOM 579 O O . GLU A 1 82 ? 24.067 5.673 -50.779 1.00 83.38 82 GLU A O 1
ATOM 584 N N . ARG A 1 83 ? 21.823 5.754 -50.695 1.00 83.81 83 ARG A N 1
ATOM 585 C CA . ARG A 1 83 ? 21.659 6.701 -51.820 1.00 83.81 83 ARG A CA 1
ATOM 586 C C . ARG A 1 83 ? 22.485 6.313 -53.058 1.00 83.81 83 ARG A C 1
ATOM 588 O O . ARG A 1 83 ? 23.198 7.135 -53.627 1.00 83.81 83 ARG A O 1
ATOM 595 N N . SER A 1 84 ? 22.410 5.040 -53.444 1.00 81.88 84 SER A N 1
ATOM 596 C CA . SER A 1 84 ? 23.130 4.483 -54.600 1.00 81.88 84 SER A CA 1
ATOM 597 C C . SER A 1 84 ? 24.663 4.548 -54.512 1.00 81.88 84 SER A C 1
ATOM 599 O O . SER A 1 84 ? 25.339 4.340 -55.514 1.00 81.88 84 SER A O 1
ATOM 601 N N . THR A 1 85 ? 25.221 4.799 -53.325 1.00 82.25 85 THR A N 1
ATOM 602 C CA . THR A 1 85 ? 26.662 4.748 -53.045 1.00 82.25 85 THR A CA 1
ATOM 603 C C . THR A 1 85 ? 26.937 3.612 -52.062 1.00 82.25 85 THR A C 1
ATOM 605 O O . THR A 1 85 ? 26.122 3.336 -51.181 1.00 82.25 85 THR A O 1
ATOM 608 N N . ILE A 1 86 ? 28.066 2.915 -52.209 1.00 84.25 86 ILE A N 1
ATOM 609 C CA . ILE A 1 86 ? 28.458 1.839 -51.287 1.00 84.25 86 ILE A CA 1
ATOM 610 C C . ILE A 1 86 ? 28.830 2.473 -49.941 1.00 84.25 86 ILE A C 1
ATOM 612 O O . ILE A 1 86 ? 29.828 3.182 -49.848 1.00 84.25 86 ILE A O 1
ATOM 616 N N . ALA A 1 87 ? 28.025 2.213 -48.912 1.00 83.44 87 ALA A N 1
ATOM 617 C CA . ALA A 1 87 ? 28.223 2.733 -47.561 1.00 83.44 87 ALA A CA 1
ATOM 618 C C . ALA A 1 87 ? 29.046 1.765 -46.696 1.00 83.44 87 ALA A C 1
ATOM 620 O O . ALA A 1 87 ? 29.911 2.192 -45.935 1.00 83.44 87 ALA A O 1
ATOM 621 N N . ILE A 1 88 ? 28.815 0.451 -46.826 1.00 85.38 88 ILE A N 1
ATOM 622 C CA . ILE A 1 88 ? 29.594 -0.585 -46.133 1.00 85.38 88 ILE A CA 1
ATOM 623 C C . ILE A 1 88 ? 29.861 -1.754 -47.083 1.00 85.38 88 ILE A C 1
ATOM 625 O O . ILE A 1 88 ? 28.955 -2.231 -47.761 1.00 85.38 88 ILE A O 1
ATOM 629 N N . ALA A 1 89 ? 31.096 -2.251 -47.083 1.00 87.06 89 ALA A N 1
ATOM 630 C CA . ALA A 1 89 ? 31.489 -3.496 -47.732 1.00 87.06 89 ALA A CA 1
ATOM 631 C C . ALA A 1 89 ? 32.273 -4.344 -46.733 1.00 87.06 89 ALA A C 1
ATOM 633 O O . ALA A 1 89 ? 33.239 -3.847 -46.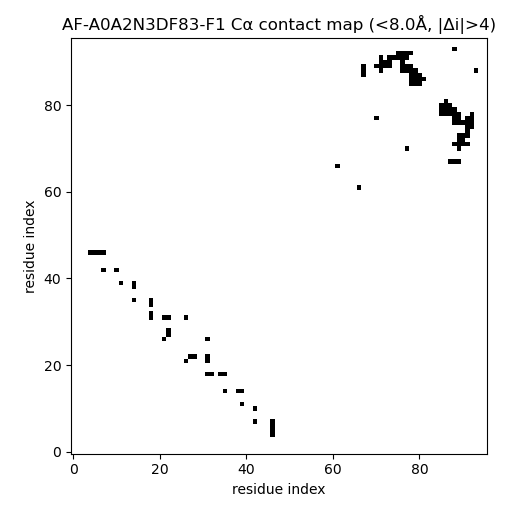148 1.00 87.06 89 ALA A O 1
ATOM 634 N N . ASN A 1 90 ? 31.877 -5.600 -46.520 1.00 89.31 90 ASN A N 1
ATOM 635 C CA . ASN A 1 90 ? 32.599 -6.479 -45.603 1.00 89.31 90 ASN A CA 1
ATOM 636 C C . ASN A 1 90 ? 33.925 -6.985 -46.191 1.00 89.31 90 ASN A C 1
ATOM 638 O O . ASN A 1 90 ? 34.228 -6.797 -47.370 1.00 89.31 90 ASN A O 1
ATOM 642 N N . ARG A 1 91 ? 34.740 -7.652 -45.367 1.00 86.56 91 ARG A N 1
ATOM 643 C CA . ARG A 1 91 ? 36.048 -8.169 -45.790 1.00 86.56 91 ARG A CA 1
ATOM 644 C C . ARG A 1 91 ? 35.969 -9.103 -46.992 1.00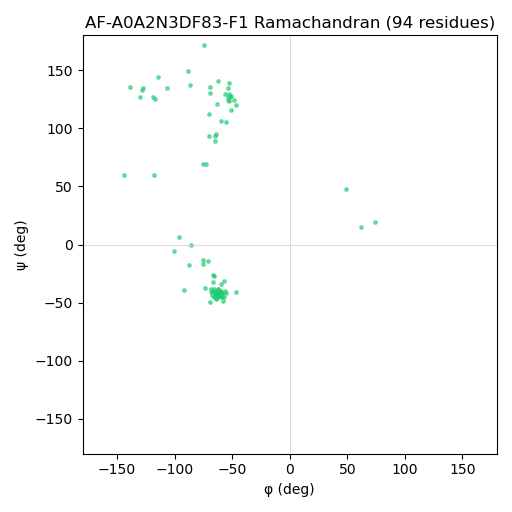 86.56 91 ARG A C 1
ATOM 646 O O . ARG A 1 91 ? 36.848 -9.035 -47.843 1.00 86.56 91 ARG A O 1
ATOM 653 N N . ALA A 1 92 ? 34.959 -9.970 -47.038 1.00 84.38 92 ALA A N 1
ATOM 654 C CA . ALA A 1 92 ? 34.760 -10.889 -48.152 1.00 84.38 92 ALA A CA 1
ATOM 655 C C . ALA A 1 92 ? 34.491 -10.123 -49.457 1.00 84.38 92 ALA A C 1
ATOM 657 O O . ALA A 1 92 ? 35.128 -10.414 -50.460 1.00 84.38 92 ALA A O 1
ATOM 658 N N . ALA A 1 93 ? 33.649 -9.086 -49.422 1.00 87.00 93 ALA A N 1
ATOM 659 C CA . ALA A 1 93 ? 33.372 -8.237 -50.579 1.00 87.00 93 ALA A CA 1
ATOM 660 C C . ALA A 1 93 ? 34.579 -7.400 -51.033 1.00 87.00 93 ALA A C 1
ATOM 662 O O . ALA A 1 93 ? 34.728 -7.167 -52.223 1.00 87.00 93 ALA A O 1
ATOM 663 N N . ARG A 1 94 ? 35.464 -6.974 -50.117 1.00 85.56 94 ARG A N 1
ATOM 664 C CA . ARG A 1 94 ? 36.695 -6.226 -50.464 1.00 85.56 94 ARG A CA 1
ATOM 665 C C . ARG A 1 94 ? 37.808 -7.095 -51.065 1.00 85.56 94 ARG A C 1
ATOM 667 O O . ARG A 1 94 ? 38.811 -6.553 -51.514 1.00 85.56 94 ARG A O 1
ATOM 674 N N . LYS A 1 95 ? 37.690 -8.421 -50.965 1.00 84.25 95 LYS A N 1
ATOM 675 C CA . LYS A 1 95 ? 38.682 -9.391 -51.458 1.00 84.25 95 LYS A CA 1
ATOM 676 C C . LYS A 1 95 ? 38.298 -10.023 -52.799 1.00 84.25 95 LYS A C 1
ATOM 678 O O . LYS A 1 95 ? 39.088 -10.810 -53.315 1.00 84.25 95 LYS A O 1
ATOM 683 N N . LEU A 1 96 ? 37.100 -9.723 -53.297 1.00 74.38 96 LEU A N 1
ATOM 684 C CA . LEU A 1 96 ? 36.656 -10.038 -54.653 1.00 74.38 96 LEU A CA 1
ATOM 685 C C . LEU A 1 96 ? 37.080 -8.916 -55.599 1.00 74.38 96 LEU A C 1
ATOM 687 O O . LEU A 1 96 ? 37.434 -9.255 -56.746 1.00 74.38 96 LEU A O 1
#

Mean predicted aligned error: 15.47 Å

pLDDT: mean 78.74, std 10.67, range [40.0, 90.44]

Solvent-accessible surface area (backbone atoms only — not comparable to full-atom values): 6026 Å² total; per-residue (Å²): 142,85,79,82,73,76,70,61,58,70,58,53,52,50,47,53,54,49,45,54,51,36,55,77,70,67,48,56,68,68,59,43,50,50,53,46,50,55,49,54,50,50,52,58,61,68,65,62,70,76,77,77,75,75,76,77,76,77,69,76,76,90,41,74,67,58,54,50,64,65,43,40,78,36,87,60,66,44,77,43,69,53,95,92,36,84,72,45,67,18,55,43,43,75,71,109

Radius of gyration: 33.11 Å; Cα contacts (8 Å, |Δi|>4): 62; chains: 1; bounding box: 60×25×78 Å

Nearest PDB structures (foldseek):
  1skv-assembly2_C  TM=5.382E-01  e=6.081E+00  Sulfolobus spindle-shaped virus 1

Foldseek 3Di:
DDPPLVPPVVLVVVLVVVLVVCVVVVHDNVVSVVVSVVSVVVSVVVSDDDPDDPDPPPDPDPDPVVVQVVCQPDCDWDFDDDPNHTPHTHPNVVVD

Secondary structure (DSSP, 8-state):
--------HHHHHHHHHHHHHHHHTT--HHHHHHHHHHHHHHHHHHT-PPPPPPP---PPP--HHHHHHHHHT-SS--EEEETTEEEEE-HHHHT-